Protein AF-A0A924CMN9-F1 (afdb_monomer)

Structure (mmCIF, N/CA/C/O backbone):
data_AF-A0A924CMN9-F1
#
_entry.id   AF-A0A924CMN9-F1
#
loop_
_atom_site.group_PDB
_atom_site.id
_atom_site.type_symbol
_atom_site.label_atom_id
_atom_site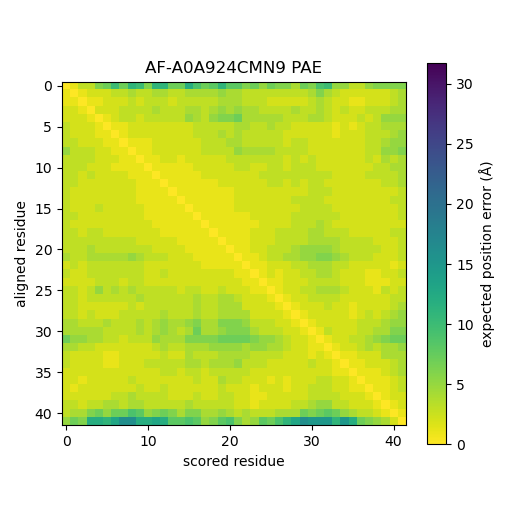.label_alt_id
_atom_site.label_comp_id
_atom_site.label_asym_id
_atom_site.label_entity_id
_atom_site.label_seq_id
_atom_site.pdbx_PDB_ins_code
_atom_site.Cartn_x
_atom_site.Cartn_y
_atom_site.Cartn_z
_atom_site.occupancy
_atom_site.B_iso_or_equiv
_atom_site.auth_seq_id
_atom_site.auth_comp_id
_atom_site.auth_asym_id
_atom_site.auth_atom_id
_atom_site.pdb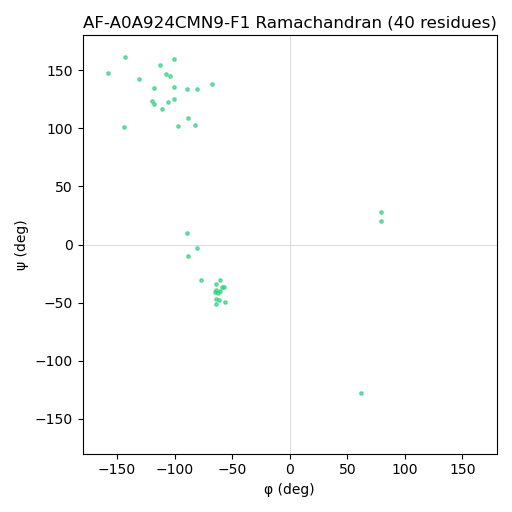x_PDB_model_num
ATOM 1 N N . GLU A 1 1 ? 6.669 -1.776 10.552 1.00 88.25 1 GLU A N 1
ATOM 2 C CA . GLU A 1 1 ? 7.329 -2.831 9.759 1.00 88.25 1 GLU A CA 1
ATOM 3 C C . GLU A 1 1 ? 7.435 -2.390 8.304 1.00 88.25 1 GLU A C 1
ATOM 5 O O . GLU A 1 1 ? 6.761 -1.440 7.919 1.00 88.25 1 GLU A O 1
ATOM 10 N N . ILE A 1 2 ? 8.319 -3.004 7.516 1.00 90.31 2 ILE A N 1
ATOM 11 C CA . ILE A 1 2 ? 8.482 -2.676 6.093 1.00 90.31 2 ILE A CA 1
ATOM 12 C C . ILE A 1 2 ? 8.133 -3.915 5.278 1.00 90.31 2 ILE A C 1
ATOM 14 O O . ILE A 1 2 ? 8.771 -4.953 5.428 1.00 90.31 2 ILE A O 1
ATOM 18 N N . LEU A 1 3 ? 7.141 -3.781 4.405 1.00 90.69 3 LEU A N 1
ATOM 19 C CA . LEU A 1 3 ? 6.735 -4.784 3.431 1.00 90.69 3 LEU A CA 1
ATOM 20 C C . LEU A 1 3 ? 7.401 -4.432 2.100 1.00 90.69 3 LEU A C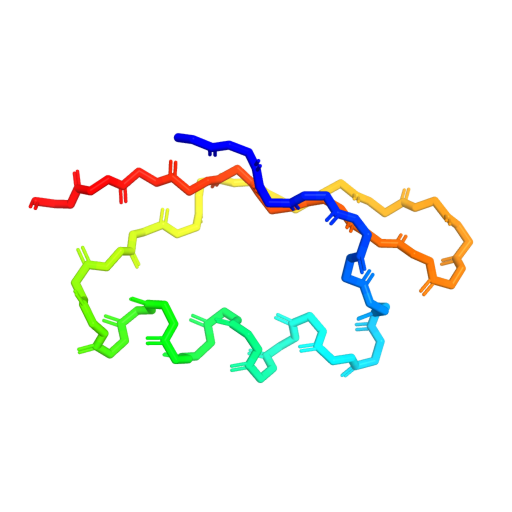 1
ATOM 22 O O . LEU A 1 3 ? 6.998 -3.479 1.441 1.00 90.69 3 LEU A O 1
ATOM 26 N N . SER A 1 4 ? 8.473 -5.132 1.739 1.00 91.12 4 SER A N 1
ATOM 27 C CA . SER A 1 4 ? 9.185 -4.938 0.470 1.00 91.12 4 SER A CA 1
ATOM 28 C C . SER A 1 4 ? 8.799 -6.005 -0.554 1.00 91.12 4 SER A C 1
ATOM 30 O O . SER A 1 4 ? 8.294 -7.066 -0.196 1.00 91.12 4 SER A O 1
ATOM 32 N N . GLY A 1 5 ? 9.036 -5.726 -1.839 1.00 91.56 5 GLY A N 1
ATOM 33 C CA . GLY A 1 5 ? 8.754 -6.688 -2.910 1.00 91.56 5 GLY A CA 1
ATOM 34 C C . GLY A 1 5 ? 7.278 -6.758 -3.300 1.00 91.56 5 GLY A C 1
ATOM 35 O O . GLY A 1 5 ? 6.816 -7.793 -3.764 1.00 91.56 5 GLY A O 1
ATOM 36 N N . VAL A 1 6 ? 6.534 -5.666 -3.125 1.00 92.69 6 VAL A N 1
ATOM 37 C CA . VAL A 1 6 ? 5.160 -5.551 -3.628 1.00 92.69 6 VAL A CA 1
ATOM 38 C C . VAL A 1 6 ? 5.219 -4.991 -5.045 1.00 92.69 6 VAL A C 1
ATOM 40 O O . VAL A 1 6 ? 5.945 -4.030 -5.287 1.00 92.69 6 VAL A O 1
ATOM 43 N N . LEU A 1 7 ? 4.489 -5.575 -5.995 1.00 94.50 7 LEU A N 1
ATOM 44 C CA . LEU A 1 7 ? 4.349 -4.975 -7.324 1.00 94.50 7 LEU A CA 1
ATOM 45 C C . LEU A 1 7 ? 3.550 -3.677 -7.213 1.00 94.50 7 LEU A C 1
ATOM 47 O O . LEU A 1 7 ? 2.543 -3.630 -6.510 1.00 94.50 7 LEU A O 1
ATOM 51 N N . LEU A 1 8 ? 3.964 -2.630 -7.926 1.00 92.38 8 LEU A N 1
ATOM 52 C CA . LEU A 1 8 ? 3.326 -1.314 -7.854 1.00 92.38 8 LEU A CA 1
ATOM 53 C C . LEU A 1 8 ? 1.830 -1.380 -8.202 1.00 92.38 8 LEU A C 1
ATOM 55 O O . LEU A 1 8 ? 1.026 -0.708 -7.565 1.00 92.38 8 LEU A O 1
ATOM 59 N N . ASP A 1 9 ? 1.467 -2.235 -9.159 1.00 94.81 9 ASP A N 1
ATOM 60 C CA . ASP A 1 9 ? 0.079 -2.494 -9.556 1.00 94.81 9 ASP A CA 1
ATOM 61 C C . ASP A 1 9 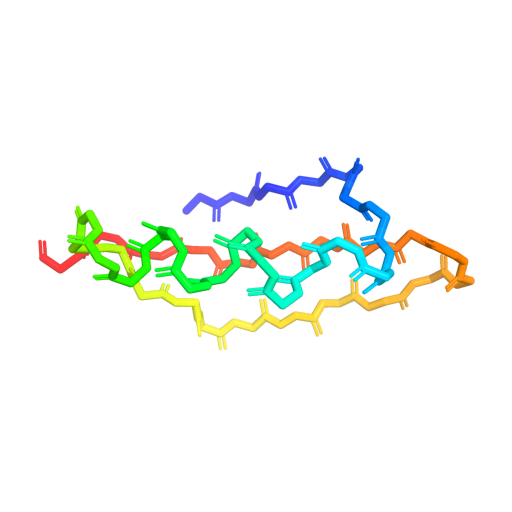? -0.750 -3.126 -8.421 1.00 94.81 9 ASP A C 1
ATOM 63 O O . ASP A 1 9 ? -1.916 -2.799 -8.215 1.00 94.81 9 ASP A O 1
ATOM 67 N N . GLN A 1 10 ? -0.111 -3.957 -7.594 1.00 93.38 10 GLN A N 1
ATOM 68 C CA . GLN A 1 10 ? -0.736 -4.607 -6.440 1.00 93.38 10 GLN A CA 1
ATOM 69 C C . GLN A 1 10 ? -0.664 -3.767 -5.160 1.00 93.38 10 GLN A C 1
ATOM 71 O O . GLN A 1 10 ? -1.326 -4.091 -4.175 1.00 93.38 10 GLN A O 1
ATOM 76 N N . ALA A 1 11 ? 0.102 -2.674 -5.152 1.00 92.94 11 ALA A N 1
ATOM 77 C CA . ALA A 1 11 ? 0.346 -1.875 -3.956 1.00 92.94 11 ALA A CA 1
ATOM 78 C C . ALA A 1 11 ? -0.939 -1.315 -3.343 1.00 92.94 11 ALA A C 1
ATOM 80 O O . ALA A 1 11 ? -1.071 -1.272 -2.119 1.00 92.94 11 ALA A O 1
ATOM 81 N N . LYS A 1 12 ? -1.897 -0.924 -4.193 1.00 92.69 12 LYS A N 1
ATOM 82 C CA . LYS A 1 12 ? -3.204 -0.443 -3.745 1.00 92.69 12 LYS A CA 1
ATOM 83 C C . LYS A 1 12 ? -3.982 -1.548 -3.030 1.00 92.69 12 LYS A C 1
ATOM 85 O O . LYS A 1 12 ? -4.403 -1.338 -1.904 1.00 92.69 12 LYS A O 1
ATOM 90 N N . ALA A 1 13 ? -4.102 -2.724 -3.646 1.00 94.75 13 ALA A N 1
ATOM 91 C CA . ALA A 1 13 ? -4.820 -3.850 -3.052 1.00 94.75 13 ALA A CA 1
ATOM 92 C C . ALA A 1 13 ? -4.190 -4.293 -1.721 1.00 94.75 13 ALA A C 1
ATOM 94 O O . ALA A 1 13 ? -4.900 -4.574 -0.762 1.00 94.75 13 ALA A O 1
ATOM 95 N N . VAL A 1 14 ? -2.855 -4.301 -1.637 1.00 93.56 14 VAL A N 1
ATOM 96 C CA . VAL A 1 14 ? -2.145 -4.602 -0.384 1.00 93.56 14 VAL A CA 1
ATOM 97 C C . VAL A 1 14 ? -2.423 -3.534 0.676 1.00 93.56 14 VAL A C 1
ATOM 99 O O . VAL A 1 14 ? -2.629 -3.877 1.834 1.00 93.56 14 VAL A O 1
ATOM 102 N N . THR A 1 15 ? -2.455 -2.256 0.292 1.00 93.81 15 THR A N 1
ATOM 103 C CA . THR A 1 15 ? -2.770 -1.146 1.207 1.00 93.81 15 THR A CA 1
ATOM 104 C C . THR A 1 15 ? -4.195 -1.251 1.743 1.00 93.81 15 THR A C 1
ATOM 106 O O . THR A 1 15 ? -4.365 -1.194 2.955 1.00 93.81 15 THR A O 1
ATOM 109 N N . ASP A 1 16 ? -5.177 -1.494 0.869 1.00 94.94 16 ASP A N 1
ATOM 110 C CA . ASP A 1 16 ? -6.586 -1.652 1.252 1.00 94.94 16 ASP A CA 1
ATOM 111 C C . ASP A 1 16 ? -6.733 -2.780 2.304 1.00 94.94 16 ASP A C 1
ATOM 113 O O . ASP A 1 16 ? -7.263 -2.561 3.392 1.00 94.94 16 ASP A O 1
ATOM 117 N N . VAL A 1 17 ? -6.140 -3.956 2.049 1.00 94.81 17 VAL A N 1
ATOM 118 C CA . VAL A 1 17 ? -6.179 -5.098 2.985 1.00 94.81 17 VAL A CA 1
ATOM 119 C C . VAL A 1 17 ? -5.465 -4.792 4.304 1.00 94.81 17 VAL A C 1
ATOM 121 O O . VAL A 1 17 ? -5.918 -5.218 5.368 1.00 94.81 17 VAL A O 1
ATOM 124 N N . LEU A 1 18 ? -4.335 -4.082 4.268 1.00 93.19 18 LEU A N 1
ATOM 125 C CA . LEU A 1 18 ? -3.617 -3.683 5.479 1.00 93.19 18 LEU A CA 1
ATOM 126 C C . LEU A 1 18 ? -4.493 -2.784 6.358 1.00 93.19 18 LEU A C 1
ATOM 128 O O . LEU A 1 18 ? -4.631 -3.063 7.551 1.00 93.19 18 LEU A O 1
ATOM 132 N N . GLU A 1 19 ? -5.128 -1.773 5.767 1.00 92.62 19 GLU A N 1
ATOM 133 C CA . GLU A 1 19 ? -6.027 -0.855 6.473 1.00 92.62 19 GLU A CA 1
ATOM 134 C C . GLU A 1 19 ? -7.245 -1.581 7.058 1.00 92.62 19 GLU A C 1
ATOM 136 O O . GLU A 1 19 ? -7.571 -1.371 8.230 1.00 92.62 19 GLU A O 1
ATOM 141 N N . GLU A 1 20 ? -7.845 -2.521 6.319 1.00 94.88 20 GLU A N 1
ATOM 142 C CA . GLU A 1 20 ? -8.935 -3.377 6.820 1.00 94.88 20 GLU A CA 1
ATOM 143 C C . GLU A 1 20 ? -8.519 -4.242 8.023 1.00 94.88 20 GLU A C 1
ATOM 145 O O . GLU A 1 20 ? -9.331 -4.529 8.903 1.00 94.88 20 GLU A O 1
ATOM 150 N N . ASN A 1 21 ? -7.245 -4.634 8.099 1.00 93.50 21 ASN A N 1
ATOM 151 C CA . ASN A 1 21 ? -6.693 -5.423 9.204 1.00 93.50 21 ASN A CA 1
ATOM 152 C C . ASN A 1 21 ? -6.145 -4.559 10.360 1.00 93.50 21 ASN A C 1
ATOM 154 O O . ASN A 1 21 ? -5.480 -5.088 11.257 1.00 93.50 21 ASN A O 1
ATOM 158 N N . GLY A 1 22 ? -6.395 -3.244 10.359 1.00 92.75 22 GLY A N 1
ATOM 159 C CA . GLY A 1 22 ? -5.940 -2.325 11.410 1.00 92.75 22 GLY A CA 1
ATOM 160 C C . GLY A 1 22 ? -4.469 -1.912 11.296 1.00 92.75 22 GLY A C 1
ATOM 161 O O . GLY A 1 22 ? -3.861 -1.477 12.277 1.00 92.75 22 GLY A O 1
ATOM 162 N N . TRP A 1 23 ? -3.876 -2.051 10.111 1.00 94.38 23 TRP A N 1
ATOM 163 C CA . TRP A 1 23 ? -2.537 -1.553 9.812 1.00 94.38 23 TRP A CA 1
ATOM 164 C C . TRP A 1 23 ? -2.613 -0.242 9.043 1.00 94.38 23 TRP A C 1
ATOM 166 O O . TRP A 1 23 ? -3.342 -0.106 8.073 1.00 94.38 23 TRP A O 1
ATOM 176 N N . PHE A 1 24 ? -1.794 0.722 9.434 1.00 93.38 24 PHE A N 1
ATOM 177 C CA . PHE A 1 24 ? -1.682 2.012 8.773 1.00 93.38 24 PHE A CA 1
ATOM 178 C C . PHE A 1 24 ? -0.455 2.055 7.857 1.00 93.38 24 PHE A C 1
ATOM 180 O O . PHE A 1 24 ? 0.673 1.835 8.315 1.00 93.38 24 PHE A O 1
ATOM 187 N N . VAL A 1 25 ? -0.639 2.384 6.576 1.00 93.38 25 VAL A N 1
ATOM 188 C CA . VAL A 1 25 ? 0.475 2.601 5.639 1.00 93.38 25 VAL A CA 1
ATOM 189 C C . VAL A 1 25 ? 1.008 4.026 5.799 1.00 93.38 25 VAL A C 1
ATOM 191 O O . VAL A 1 25 ? 0.444 4.992 5.298 1.00 93.38 25 VAL A O 1
ATOM 194 N N . ALA A 1 26 ? 2.140 4.168 6.484 1.00 93.31 26 ALA A N 1
ATOM 195 C CA . ALA A 1 26 ? 2.773 5.460 6.737 1.00 93.31 26 ALA A CA 1
ATOM 196 C C . ALA A 1 26 ? 3.523 6.025 5.519 1.00 93.31 26 ALA A C 1
ATOM 198 O O . ALA A 1 26 ? 3.655 7.240 5.389 1.00 93.31 26 ALA A O 1
ATOM 199 N N . ALA A 1 27 ? 4.071 5.162 4.657 1.00 92.62 27 ALA A N 1
ATOM 200 C CA . ALA A 1 27 ? 4.779 5.586 3.448 1.00 92.62 27 ALA A CA 1
ATOM 201 C C . ALA A 1 27 ? 4.834 4.470 2.398 1.00 92.62 27 ALA A C 1
ATOM 203 O O . ALA A 1 27 ? 4.982 3.300 2.747 1.00 92.62 27 ALA A O 1
ATOM 204 N N . LEU A 1 28 ? 4.817 4.844 1.117 1.00 92.81 28 LEU A N 1
ATOM 205 C CA . LEU A 1 28 ? 5.034 3.947 -0.019 1.00 92.81 28 LEU A CA 1
ATOM 206 C C . LEU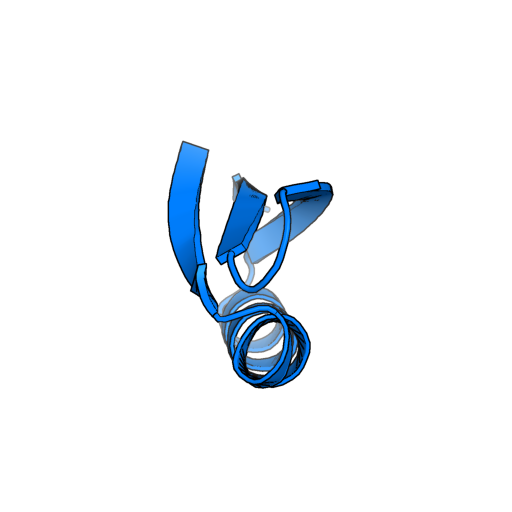 A 1 28 ? 6.254 4.420 -0.813 1.00 92.81 28 LEU A C 1
ATOM 208 O O . LEU A 1 28 ? 6.305 5.554 -1.287 1.00 92.81 28 LEU A O 1
ATOM 212 N N . TRP A 1 29 ? 7.228 3.533 -0.983 1.00 93.25 29 TRP A N 1
ATOM 213 C CA . TRP A 1 29 ? 8.459 3.780 -1.730 1.00 93.25 29 TRP A CA 1
ATOM 214 C C . TRP A 1 29 ? 8.448 2.952 -3.000 1.00 93.25 29 TRP A C 1
ATOM 216 O O . TRP A 1 29 ? 8.459 1.732 -2.920 1.00 93.25 29 TRP A O 1
ATOM 226 N N . LYS A 1 30 ? 8.454 3.578 -4.174 1.00 92.88 30 LYS A N 1
ATOM 227 C CA . LYS A 1 30 ? 8.453 2.862 -5.458 1.00 92.88 30 LYS A CA 1
ATOM 228 C C . LYS A 1 30 ? 9.826 2.875 -6.127 1.00 92.88 30 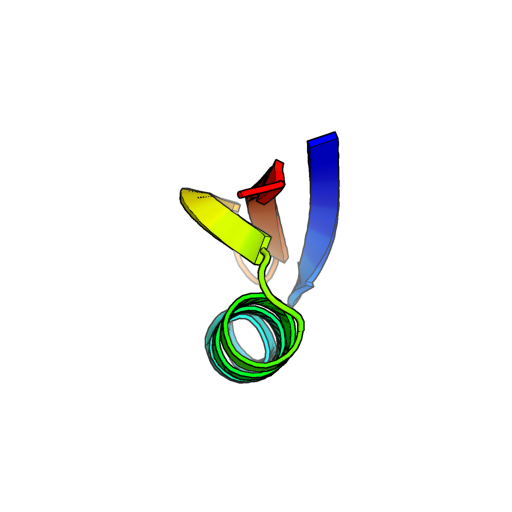LYS A C 1
ATOM 230 O O . LYS A 1 30 ? 10.541 3.875 -6.069 1.00 92.88 30 LYS A O 1
ATOM 235 N N . ARG A 1 31 ? 10.169 1.782 -6.807 1.00 92.00 31 ARG A N 1
ATOM 236 C CA . ARG A 1 31 ? 11.348 1.632 -7.663 1.00 92.00 31 ARG A CA 1
ATOM 237 C C . ARG A 1 31 ? 10.990 0.757 -8.865 1.00 92.00 31 ARG A C 1
ATOM 239 O O . ARG A 1 31 ? 10.959 -0.466 -8.768 1.00 92.00 31 ARG A O 1
ATOM 246 N N . GLY A 1 32 ? 10.746 1.401 -10.004 1.00 91.56 32 GLY A N 1
ATOM 247 C CA . GLY A 1 32 ? 10.265 0.717 -11.205 1.00 91.56 32 GLY A CA 1
ATOM 248 C C . GLY A 1 32 ? 8.899 0.077 -10.958 1.00 91.56 32 GLY A C 1
ATOM 249 O O . GLY A 1 32 ? 7.992 0.739 -10.460 1.00 91.56 32 GLY A O 1
ATOM 250 N N . GLU A 1 33 ? 8.785 -1.210 -11.269 1.00 93.56 33 GLU A N 1
ATOM 251 C CA . GLU A 1 33 ? 7.562 -2.007 -11.097 1.00 93.56 33 GLU A CA 1
ATOM 252 C C . GLU A 1 33 ? 7.348 -2.502 -9.661 1.00 93.56 33 GLU A C 1
ATOM 254 O O . GLU A 1 33 ? 6.324 -3.108 -9.364 1.00 93.56 33 GLU A O 1
ATOM 259 N N . TRP A 1 34 ? 8.290 -2.230 -8.756 1.00 94.75 34 TRP A N 1
ATOM 260 C CA . TRP A 1 34 ? 8.249 -2.683 -7.370 1.00 94.75 34 TRP A CA 1
ATOM 261 C C . TRP A 1 34 ? 8.067 -1.517 -6.405 1.00 94.75 34 TRP A C 1
ATOM 263 O O . TRP A 1 34 ? 8.475 -0.385 -6.673 1.00 94.75 34 TRP A O 1
ATOM 273 N N . CYS A 1 35 ? 7.508 -1.795 -5.236 1.00 94.81 35 CYS A N 1
ATOM 274 C CA . CYS A 1 35 ? 7.417 -0.861 -4.133 1.00 94.81 35 CYS A CA 1
ATOM 275 C C . CYS A 1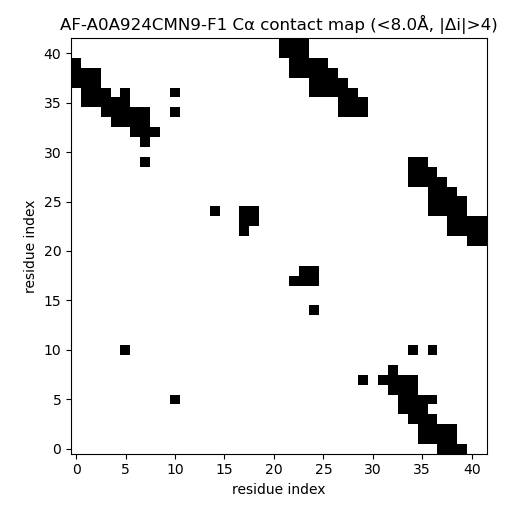 35 ? 7.602 -1.529 -2.765 1.00 94.81 35 CYS A C 1
ATOM 277 O O . CYS A 1 35 ? 7.463 -2.743 -2.599 1.00 94.81 35 CYS A O 1
ATOM 279 N N . CYS A 1 36 ? 7.908 -0.691 -1.779 1.00 94.38 36 CYS A N 1
ATOM 280 C CA . CYS A 1 36 ? 7.973 -1.021 -0.370 1.00 94.38 36 CYS A CA 1
ATOM 281 C C . CYS A 1 36 ? 6.939 -0.192 0.396 1.00 94.38 36 CYS A C 1
ATOM 283 O O . CYS A 1 36 ? 6.855 1.023 0.211 1.00 94.38 36 CYS A O 1
ATOM 285 N N . LEU A 1 37 ? 6.201 -0.831 1.293 1.00 94.56 37 LEU A N 1
ATOM 286 C CA . LEU A 1 37 ? 5.204 -0.220 2.161 1.00 94.56 37 LEU A CA 1
ATOM 287 C C . LEU A 1 37 ? 5.769 -0.143 3.578 1.00 94.56 37 LEU A C 1
ATOM 289 O O . LEU A 1 37 ? 6.164 -1.153 4.157 1.00 94.56 37 LEU A O 1
ATOM 293 N N . ASN A 1 38 ? 5.825 1.053 4.148 1.00 94.19 38 ASN A N 1
ATOM 294 C CA . ASN A 1 38 ? 6.104 1.237 5.564 1.00 94.19 38 ASN A CA 1
ATOM 295 C C . ASN A 1 38 ? 4.774 1.191 6.308 1.00 94.19 38 ASN A C 1
ATOM 297 O O . ASN A 1 38 ? 3.968 2.111 6.186 1.00 94.19 38 ASN A O 1
ATOM 301 N N . ILE A 1 39 ? 4.555 0.115 7.052 1.00 94.38 39 ILE A N 1
ATOM 302 C CA . ILE A 1 39 ? 3.320 -0.144 7.783 1.00 94.38 39 ILE A CA 1
ATOM 303 C C . ILE A 1 39 ? 3.529 0.046 9.278 1.00 94.38 39 ILE A C 1
ATOM 305 O 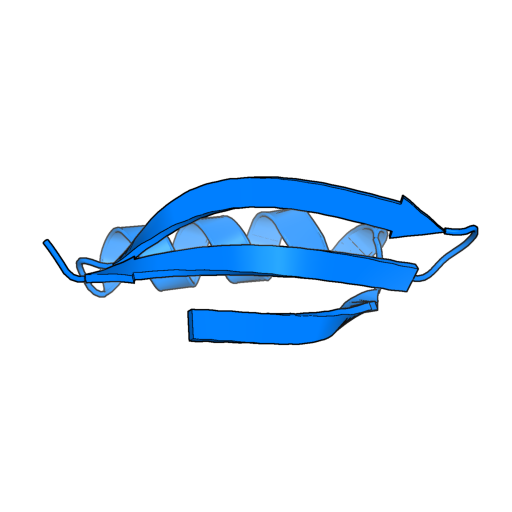O . ILE A 1 39 ? 4.600 -0.235 9.827 1.00 94.38 39 ILE A O 1
ATOM 309 N N . ARG A 1 40 ? 2.499 0.512 9.967 1.00 93.31 40 ARG A N 1
ATOM 310 C CA . ARG A 1 40 ? 2.471 0.647 11.421 1.00 93.31 40 ARG A CA 1
ATOM 311 C C . ARG A 1 40 ? 1.189 0.024 11.927 1.00 93.31 40 ARG A C 1
ATOM 313 O O . ARG A 1 40 ? 0.159 0.136 11.280 1.00 93.31 40 ARG A O 1
ATOM 320 N N . ARG A 1 41 ? 1.263 -0.645 13.067 1.00 87.75 41 ARG A N 1
ATOM 321 C CA . ARG A 1 41 ? 0.069 -1.171 13.716 1.00 87.75 41 ARG A CA 1
ATOM 322 C C . ARG A 1 41 ? -0.602 -0.039 14.490 1.00 87.75 41 ARG A C 1
ATOM 324 O O . ARG A 1 41 ? 0.117 0.720 15.147 1.00 87.75 41 ARG A O 1
ATOM 331 N N . LEU A 1 42 ? -1.921 0.084 14.357 1.00 76.88 42 LEU A N 1
ATOM 332 C CA . LEU A 1 42 ? -2.742 0.915 15.240 1.00 76.88 42 LEU A CA 1
ATOM 333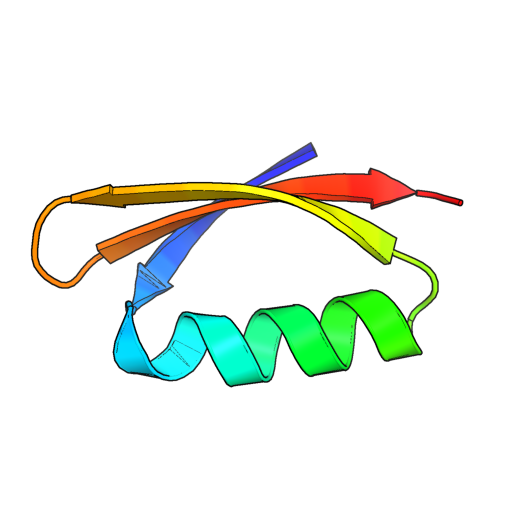 C C . LEU A 1 42 ? -3.039 0.176 16.549 1.00 76.88 42 LEU A C 1
ATOM 335 O O . LEU A 1 42 ? -3.089 -1.078 16.526 1.00 76.88 42 LEU A O 1
#

Foldseek 3Di:
DKAWFAFPVCPVVVQVVCVVVQKHFPDWADDPRIIMTDIDHD

pLDDT: mean 92.67, std 2.95, range [76.88, 94.94]

Radius of gyration: 9.44 Å; Cα contacts (8 Å, |Δi|>4): 69; chains: 1; bounding box: 20×12×26 Å

Mean predicted aligned error: 2.8 Å

Secondary structure (DSSP, 8-state):
-EEEEEETTTHHHHHHHHHHTTEEEEEEEEETTEEEEEEEE-

Sequence (42 aa):
EILSGVLLDQAKAVTDVLEENGWFVAALWKRGEWCCLNIRRL

Nearest PDB structures (foldseek):
  3grz-assembly1_B  TM=9.373E-01  e=1.747E-02  Lactobacillus delbrueckii subsp. bulgaricus ATCC BAA-365
  8p2f-assembly1_E  TM=8.435E-01  e=4.251E-01  Staphylococcus aureus subsp. aureus NCTC 8325
  7uvp-assembly1_A  TM=8.719E-01  e=5.488E-01  Bacteroides thetaiotaomicron VPI-5482
  8p2h-assembly1_E  TM=8.443E-01  e=8.580E-01  Staphylococcus aureus subsp. aureus NCTC 8325
  4v7d-assembly1_BZ  TM=8.352E-01  e=2.097E+00  Escherichia coli K-12

Solvent-accessible surface area (backbone atoms only — not comparable to full-atom values): 2393 Å² total; per-residue (Å²): 90,75,50,67,83,36,43,50,87,49,44,59,61,54,47,54,55,35,46,76,72,49,29,44,77,78,43,80,49,75,59,86,68,29,24,31,38,34,37,40,78,113